Protein AF-A0A6L9XTE4-F1 (afdb_monomer_lite)

Structure (mmCIF, N/CA/C/O backbone):
data_AF-A0A6L9XTE4-F1
#
_entry.id   AF-A0A6L9XTE4-F1
#
loop_
_atom_site.group_PDB
_atom_site.id
_atom_site.type_symbol
_atom_site.label_atom_id
_atom_site.label_alt_id
_atom_site.label_comp_id
_atom_site.label_asym_id
_atom_site.label_entity_id
_atom_site.label_seq_id
_atom_site.pdbx_PDB_ins_code
_atom_site.Cartn_x
_atom_site.Cartn_y
_atom_site.Cartn_z
_atom_site.occupancy
_atom_site.B_iso_or_equiv
_atom_site.auth_seq_id
_atom_site.auth_comp_id
_atom_site.auth_asym_id
_atom_site.auth_atom_id
_atom_site.pdbx_PDB_model_num
ATOM 1 N N . MET A 1 1 ? 3.123 -9.689 3.954 1.00 71.1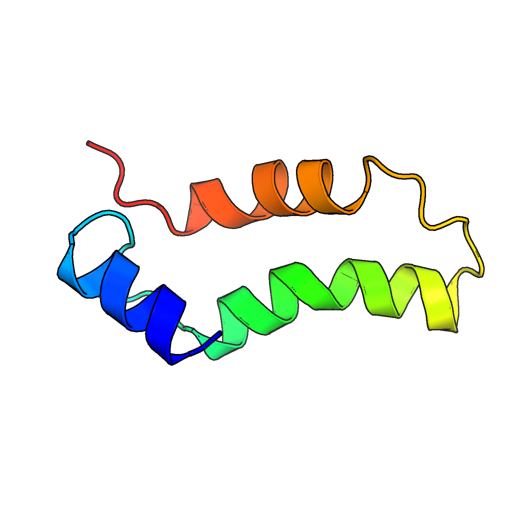9 1 MET A N 1
ATOM 2 C CA . MET A 1 1 ? 2.278 -8.489 3.785 1.00 71.19 1 MET A CA 1
ATOM 3 C C . MET A 1 1 ? 1.012 -8.587 4.616 1.00 71.19 1 MET A C 1
ATOM 5 O O . MET A 1 1 ? 0.815 -7.726 5.456 1.00 71.19 1 MET A O 1
ATOM 9 N N . HIS A 1 2 ? 0.202 -9.639 4.449 1.00 78.25 2 HIS A N 1
ATOM 10 C CA . HIS A 1 2 ? -1.090 -9.732 5.133 1.00 78.25 2 HIS A CA 1
ATOM 11 C C . HIS A 1 2 ? -1.004 -9.601 6.665 1.00 78.25 2 HIS A C 1
ATOM 13 O O . HIS A 1 2 ? -1.726 -8.803 7.248 1.00 78.25 2 HIS A O 1
ATOM 19 N N . GLU A 1 3 ? -0.055 -10.292 7.303 1.00 83.62 3 GLU A N 1
ATOM 20 C CA . GLU A 1 3 ? 0.179 -10.183 8.753 1.00 83.62 3 GLU A CA 1
ATOM 21 C C . GLU A 1 3 ? 0.614 -8.773 9.189 1.00 83.62 3 GLU A C 1
ATOM 23 O O . GLU A 1 3 ? 0.089 -8.249 10.161 1.00 83.62 3 GLU A O 1
ATOM 28 N N . ILE A 1 4 ? 1.497 -8.116 8.427 1.00 84.31 4 ILE A N 1
ATOM 29 C CA . ILE A 1 4 ? 1.994 -6.759 8.730 1.00 84.31 4 ILE A CA 1
ATOM 30 C C . ILE A 1 4 ? 0.851 -5.738 8.686 1.00 84.31 4 ILE A C 1
ATOM 32 O O . ILE A 1 4 ? 0.724 -4.904 9.577 1.00 84.31 4 ILE A O 1
ATOM 36 N N . VAL A 1 5 ? -0.004 -5.819 7.663 1.00 82.69 5 VAL A N 1
ATOM 37 C CA . VAL A 1 5 ? -1.161 -4.925 7.515 1.00 82.69 5 VAL A CA 1
ATOM 38 C C . VAL A 1 5 ? -2.196 -5.201 8.608 1.00 82.69 5 VAL A C 1
ATOM 40 O O . VAL A 1 5 ? -2.734 -4.266 9.194 1.00 82.69 5 VAL A O 1
ATOM 43 N N . GLN A 1 6 ? -2.442 -6.471 8.941 1.00 81.31 6 GLN A N 1
ATOM 44 C CA . GLN A 1 6 ? -3.315 -6.820 10.062 1.00 81.31 6 GLN A CA 1
ATOM 45 C C . GLN A 1 6 ? -2.788 -6.289 11.397 1.00 81.31 6 GLN A C 1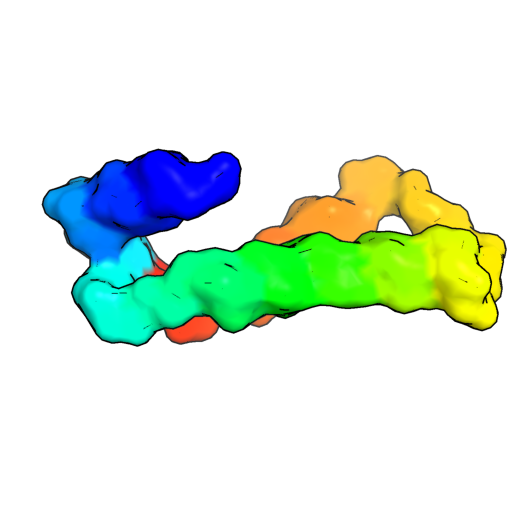
ATOM 47 O O . GLN A 1 6 ? -3.577 -5.834 12.220 1.00 81.31 6 GLN A O 1
ATOM 52 N N . ASP A 1 7 ? -1.480 -6.339 11.627 1.00 84.56 7 ASP A N 1
ATOM 53 C CA . ASP A 1 7 ? -0.883 -5.826 12.856 1.00 84.56 7 ASP A CA 1
ATOM 54 C C . ASP A 1 7 ? -0.942 -4.294 12.920 1.00 84.56 7 ASP A C 1
ATOM 56 O O . ASP A 1 7 ? -1.316 -3.765 13.965 1.00 84.56 7 ASP A O 1
ATOM 60 N N . GLY A 1 8 ? -0.722 -3.592 11.801 1.00 82.25 8 GLY A N 1
ATOM 61 C CA . GLY A 1 8 ? -0.937 -2.140 11.696 1.00 82.25 8 GLY A CA 1
ATOM 62 C C . GLY A 1 8 ? -2.402 -1.719 11.894 1.00 82.25 8 GLY A C 1
ATOM 63 O O . GLY A 1 8 ? -2.697 -0.684 12.489 1.00 82.25 8 GLY A O 1
ATOM 64 N N . ALA A 1 9 ? -3.358 -2.541 11.454 1.00 81.12 9 ALA A N 1
ATOM 65 C CA . ALA A 1 9 ? -4.776 -2.314 11.738 1.00 81.12 9 ALA A CA 1
ATOM 66 C C . ALA A 1 9 ? -5.106 -2.546 13.224 1.00 81.12 9 ALA A C 1
ATOM 68 O O . ALA A 1 9 ? -5.844 -1.767 13.825 1.00 81.12 9 ALA A O 1
ATOM 69 N N . LYS A 1 10 ? -4.529 -3.582 13.852 1.00 82.75 10 LYS A N 1
ATOM 70 C CA . LYS A 1 10 ? -4.689 -3.842 15.296 1.00 82.75 10 LYS A CA 1
ATOM 71 C C . LYS A 1 10 ? -4.044 -2.760 16.164 1.00 82.75 10 LYS A C 1
ATOM 73 O O . LYS A 1 10 ? -4.568 -2.483 17.240 1.00 82.75 10 LYS A O 1
ATOM 78 N N . SER A 1 11 ? -2.926 -2.172 15.731 1.00 84.12 11 SER A N 1
ATOM 79 C CA . SER A 1 11 ? -2.255 -1.077 16.446 1.00 84.12 11 SER A CA 1
ATOM 80 C C . SER A 1 11 ? -2.963 0.273 16.284 1.00 84.12 11 SER A C 1
ATOM 82 O O . SER A 1 11 ? -2.641 1.215 17.007 1.00 84.12 11 SER A O 1
ATOM 84 N N . GLY A 1 12 ? -3.963 0.358 15.397 1.00 82.81 12 GLY A N 1
ATOM 85 C CA . GLY A 1 12 ? -4.720 1.579 15.119 1.00 82.81 12 GLY A CA 1
ATOM 86 C C . GLY A 1 12 ? -4.022 2.536 14.151 1.00 82.81 12 GLY A C 1
ATOM 87 O O . GLY A 1 12 ? -4.456 3.676 14.015 1.00 82.81 12 GLY A O 1
ATOM 88 N N . GLU A 1 13 ? -2.957 2.095 13.480 1.00 87.38 13 GLU A N 1
ATOM 89 C CA . GLU A 1 13 ? -2.251 2.878 12.458 1.00 87.38 13 GLU A CA 1
ATOM 90 C C . GLU A 1 13 ? -3.009 2.878 11.124 1.00 87.38 13 GLU A C 1
ATOM 92 O O . GLU A 1 13 ? -3.028 3.879 10.402 1.00 87.38 13 GLU A O 1
ATOM 97 N N . LEU A 1 14 ? -3.672 1.764 10.808 1.00 90.12 14 LEU A N 1
ATOM 98 C CA . LEU A 1 14 ? -4.496 1.604 9.614 1.00 90.12 14 LEU A CA 1
ATOM 99 C C . LEU A 1 14 ? -5.984 1.622 9.957 1.00 90.12 14 LEU A C 1
ATOM 101 O O . LEU A 1 14 ? -6.409 1.206 11.036 1.00 90.12 14 LEU A O 1
ATOM 105 N N . LYS A 1 15 ? -6.790 2.058 8.990 1.00 90.19 15 LYS A N 1
ATOM 106 C CA . LYS A 1 15 ? -8.249 1.963 9.042 1.00 90.19 15 LYS A CA 1
ATOM 107 C C . LYS A 1 15 ? -8.697 0.511 9.283 1.00 90.19 15 LYS A C 1
ATOM 109 O O . LYS A 1 15 ? -8.204 -0.371 8.575 1.00 90.19 15 LYS A O 1
ATOM 114 N N . PRO A 1 16 ? -9.633 0.232 10.211 1.00 84.69 16 PRO A N 1
ATOM 115 C CA . PRO A 1 16 ? -10.136 -1.123 10.462 1.00 84.69 16 PRO A CA 1
ATOM 116 C C . PRO A 1 16 ? -10.737 -1.797 9.224 1.00 84.69 16 PRO A C 1
ATOM 118 O O . PRO A 1 16 ? -10.705 -3.017 9.102 1.00 84.69 16 PRO A O 1
ATOM 121 N N . GLU A 1 17 ? -11.279 -0.997 8.308 1.00 87.31 17 GLU A N 1
ATOM 122 C CA . GLU A 1 17 ? -11.852 -1.411 7.029 1.00 87.31 17 GLU A CA 1
ATOM 123 C C . GLU A 1 17 ? -10.824 -1.561 5.897 1.00 87.31 17 GLU A C 1
ATOM 125 O O . GLU A 1 17 ? -11.215 -1.743 4.745 1.00 87.31 17 GLU A O 1
ATOM 130 N N . THR A 1 18 ? -9.523 -1.464 6.196 1.00 89.12 18 THR A N 1
ATOM 131 C CA . THR A 1 18 ? -8.460 -1.626 5.197 1.00 89.12 18 THR A CA 1
ATOM 132 C C . THR A 1 18 ? -8.571 -2.987 4.520 1.00 89.12 18 THR A C 1
ATOM 134 O O . THR A 1 18 ? -8.355 -4.031 5.138 1.00 89.12 18 THR A O 1
ATOM 137 N N . ASP A 1 19 ? -8.856 -2.960 3.221 1.00 91.38 19 ASP A N 1
ATOM 138 C CA . ASP A 1 19 ? -8.718 -4.120 2.355 1.00 91.38 19 ASP A CA 1
ATOM 139 C C . ASP A 1 19 ? -7.226 -4.350 2.079 1.00 91.38 19 ASP A C 1
ATOM 141 O O . ASP A 1 19 ? -6.554 -3.577 1.390 1.00 91.38 19 ASP A O 1
ATOM 145 N N . VAL A 1 20 ? -6.702 -5.410 2.688 1.00 89.25 20 VAL A N 1
ATOM 146 C CA . VAL A 1 20 ? -5.287 -5.781 2.633 1.00 89.25 20 VAL A CA 1
ATOM 147 C C . VAL A 1 20 ? -4.853 -6.155 1.220 1.00 89.25 20 VAL A C 1
ATOM 149 O O . VAL A 1 20 ? -3.722 -5.852 0.828 1.00 89.25 20 VAL A O 1
ATOM 152 N N . ASP A 1 21 ? -5.735 -6.805 0.463 1.00 91.75 21 ASP A N 1
ATOM 153 C CA . ASP A 1 21 ? -5.430 -7.258 -0.889 1.00 91.75 21 ASP A CA 1
ATOM 154 C C . ASP A 1 21 ? -5.400 -6.055 -1.833 1.00 91.75 21 ASP A C 1
ATOM 156 O O . ASP A 1 21 ? -4.457 -5.913 -2.610 1.00 91.75 21 ASP A O 1
ATOM 160 N N . LEU A 1 22 ? -6.330 -5.109 -1.670 1.00 93.38 22 LEU A N 1
ATOM 161 C CA . LEU A 1 22 ? -6.310 -3.847 -2.410 1.00 93.38 22 LEU A CA 1
ATOM 162 C C . LEU A 1 22 ? -5.066 -3.000 -2.098 1.00 93.38 22 LEU A C 1
ATOM 164 O O . LEU A 1 22 ? -4.434 -2.468 -3.012 1.00 93.38 22 LEU A O 1
ATOM 168 N N . LEU A 1 23 ? -4.684 -2.870 -0.822 1.00 93.25 23 LEU A N 1
ATOM 169 C CA . LEU A 1 23 ? -3.458 -2.161 -0.439 1.00 93.25 23 LEU A CA 1
ATOM 170 C C . LEU A 1 23 ? -2.228 -2.808 -1.096 1.00 93.25 23 LEU A C 1
ATOM 172 O O . LEU A 1 23 ? -1.364 -2.112 -1.632 1.00 93.25 23 LEU A O 1
ATOM 176 N N . HIS A 1 24 ? -2.164 -4.139 -1.100 1.00 92.19 24 HIS A N 1
ATOM 177 C CA . HIS A 1 24 ? -1.101 -4.883 -1.765 1.00 92.19 24 HIS A CA 1
ATOM 178 C C . HIS A 1 24 ? -1.098 -4.637 -3.284 1.00 92.19 24 HIS A C 1
ATOM 180 O O . HIS A 1 24 ? -0.056 -4.316 -3.855 1.00 92.19 24 HIS A O 1
ATOM 186 N N . GLU A 1 25 ? -2.250 -4.698 -3.948 1.00 94.38 25 GLU A N 1
ATOM 187 C CA . GLU A 1 25 ? -2.354 -4.404 -5.381 1.00 94.38 25 GLU A CA 1
ATOM 188 C C . GLU A 1 25 ? -1.869 -2.991 -5.727 1.00 94.38 25 GLU A C 1
ATOM 190 O O . GLU A 1 25 ? -1.154 -2.812 -6.713 1.00 94.38 25 GLU A O 1
ATOM 195 N N . LEU A 1 26 ? -2.190 -1.990 -4.908 1.00 95.25 26 LEU A N 1
ATOM 196 C CA . LEU A 1 26 ? -1.803 -0.600 -5.161 1.00 95.25 26 LEU A CA 1
ATOM 197 C C . LEU A 1 26 ? -0.323 -0.316 -4.883 1.00 95.25 26 LEU A C 1
ATOM 199 O O . LEU A 1 26 ? 0.269 0.515 -5.572 1.00 95.25 26 LEU A O 1
ATOM 203 N N . LEU A 1 27 ? 0.293 -1.008 -3.921 1.00 93.88 27 LEU A N 1
ATOM 204 C CA . LEU A 1 27 ? 1.729 -0.879 -3.648 1.00 93.88 27 LEU A CA 1
ATOM 205 C C . LEU A 1 27 ? 2.586 -1.557 -4.728 1.00 93.88 27 LEU A C 1
ATOM 207 O O . LEU A 1 27 ? 3.623 -1.030 -5.125 1.00 93.88 27 LEU A O 1
ATOM 211 N N . PHE A 1 28 ? 2.163 -2.719 -5.228 1.00 92.56 28 PHE A N 1
ATOM 212 C CA . PHE A 1 28 ? 2.973 -3.515 -6.156 1.00 92.56 28 PHE A CA 1
ATOM 213 C C . PHE A 1 28 ? 2.590 -3.329 -7.628 1.00 92.56 28 PHE A C 1
ATOM 215 O O . PHE A 1 28 ? 3.439 -3.468 -8.511 1.00 92.56 28 PHE A O 1
ATOM 222 N N . GLY A 1 29 ? 1.338 -2.975 -7.914 1.00 93.62 29 GLY A N 1
ATOM 223 C CA . GLY A 1 29 ? 0.821 -2.769 -9.265 1.00 93.62 29 GLY A CA 1
ATOM 224 C C . GLY A 1 29 ? 1.656 -1.787 -10.092 1.00 93.62 29 GLY A C 1
ATOM 225 O O . GLY A 1 29 ? 2.071 -2.151 -11.193 1.00 93.62 29 GLY A O 1
ATOM 226 N N . PRO A 1 30 ? 1.989 -0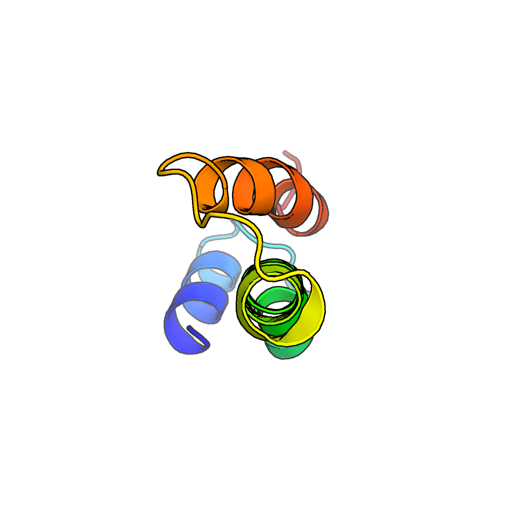.584 -9.586 1.00 92.69 30 PRO A N 1
ATOM 227 C CA . PRO A 1 30 ? 2.821 0.370 -10.319 1.00 92.69 30 PRO A CA 1
ATOM 228 C C . PRO A 1 30 ? 4.250 -0.131 -10.580 1.00 92.69 30 PRO A C 1
ATOM 230 O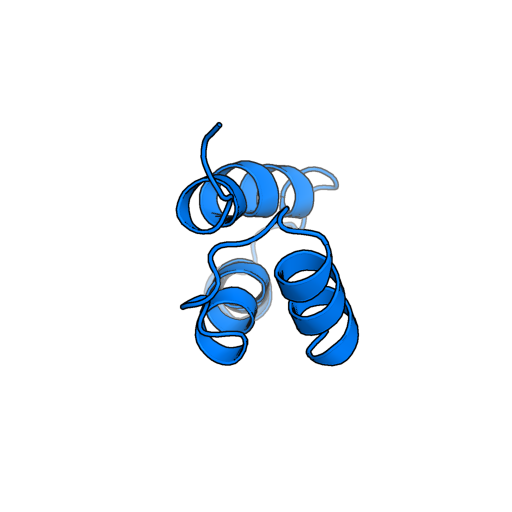 O . PRO A 1 30 ? 4.797 0.141 -11.652 1.00 92.69 30 PRO A O 1
ATOM 233 N N . LEU A 1 31 ? 4.839 -0.899 -9.652 1.00 91.19 31 LEU A N 1
ATOM 234 C CA . LEU A 1 31 ? 6.162 -1.515 -9.831 1.00 91.19 31 LEU A CA 1
ATOM 235 C C . LEU A 1 31 ? 6.129 -2.553 -10.956 1.00 91.19 31 LEU A C 1
ATOM 237 O O . LEU A 1 31 ? 6.933 -2.486 -11.887 1.00 91.19 31 LEU A O 1
ATOM 241 N N . TYR A 1 32 ? 5.163 -3.476 -10.916 1.00 91.31 32 TYR A N 1
ATOM 242 C CA . TYR A 1 32 ? 4.998 -4.483 -11.965 1.00 91.31 32 TYR A CA 1
ATOM 243 C C . TYR A 1 32 ? 4.630 -3.857 -13.304 1.00 91.31 32 TYR A C 1
ATOM 245 O O . TYR A 1 32 ? 5.153 -4.272 -14.336 1.00 91.31 32 TYR A O 1
ATOM 253 N N . HIS A 1 33 ? 3.787 -2.825 -13.302 1.00 91.56 33 HIS A N 1
ATOM 254 C CA . HIS A 1 33 ? 3.447 -2.084 -14.507 1.00 91.56 33 HIS A CA 1
ATOM 255 C C . HIS A 1 33 ? 4.701 -1.481 -15.159 1.00 91.56 33 HIS A C 1
ATOM 257 O O . HIS A 1 33 ? 4.920 -1.637 -16.363 1.00 91.56 33 HIS A O 1
ATOM 263 N N . ARG A 1 34 ? 5.559 -0.837 -14.356 1.00 89.94 34 ARG A N 1
ATOM 264 C CA . ARG A 1 34 ? 6.811 -0.239 -14.830 1.00 89.94 34 ARG A CA 1
ATOM 265 C C . ARG A 1 34 ? 7.767 -1.292 -15.393 1.00 89.94 34 ARG A C 1
ATOM 267 O O . ARG A 1 34 ? 8.267 -1.127 -16.506 1.00 89.94 34 ARG A O 1
ATOM 274 N N . LEU A 1 35 ? 7.981 -2.370 -14.640 1.00 88.69 35 LEU A N 1
ATOM 275 C CA . LEU A 1 35 ? 8.913 -3.439 -14.990 1.00 88.69 35 LEU A CA 1
ATOM 276 C C . LEU A 1 35 ? 8.480 -4.202 -16.249 1.00 88.69 35 LEU A C 1
ATOM 278 O O . LEU A 1 35 ? 9.309 -4.495 -17.105 1.00 88.69 35 LEU A O 1
ATOM 282 N N . LEU A 1 36 ? 7.192 -4.537 -16.359 1.00 91.56 36 LEU A N 1
ATOM 283 C CA . LEU A 1 36 ? 6.694 -5.459 -17.382 1.00 91.56 36 LEU A CA 1
ATOM 284 C C . LEU A 1 36 ? 6.198 -4.765 -18.653 1.00 91.56 36 LEU A C 1
ATOM 286 O O . LEU A 1 36 ? 6.266 -5.367 -19.722 1.00 91.56 36 LEU A O 1
ATOM 290 N N . PHE A 1 37 ? 5.688 -3.532 -18.559 1.00 90.62 37 PHE A N 1
ATOM 291 C CA . PHE A 1 37 ? 4.984 -2.895 -19.680 1.00 90.62 37 PHE A CA 1
ATOM 292 C C . PHE A 1 37 ? 5.637 -1.614 -20.182 1.00 90.62 37 PHE A C 1
ATOM 294 O O . PHE A 1 37 ? 5.595 -1.355 -21.382 1.00 90.62 37 PHE A O 1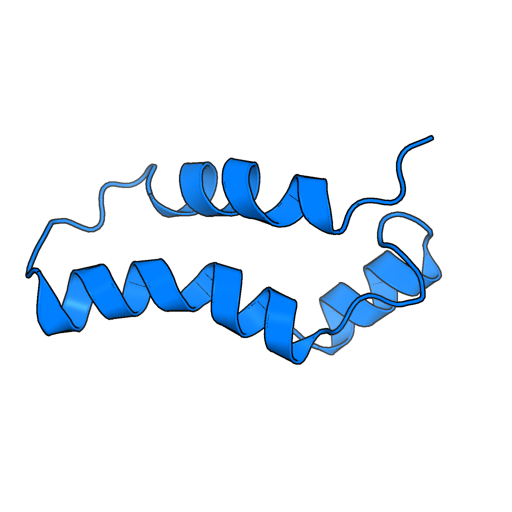
ATOM 301 N N . THR A 1 38 ? 6.246 -0.809 -19.307 1.00 87.94 38 THR A N 1
ATOM 302 C CA . THR A 1 38 ? 6.886 0.444 -19.746 1.00 87.94 38 THR A CA 1
ATOM 303 C C . THR A 1 38 ? 8.394 0.312 -19.926 1.00 87.94 38 THR A C 1
ATOM 305 O O . THR A 1 38 ? 8.989 1.188 -20.545 1.00 87.94 38 THR A O 1
ATOM 308 N N . GLY A 1 39 ? 9.015 -0.733 -19.360 1.00 80.31 39 GLY A N 1
ATOM 309 C CA . GLY A 1 39 ? 10.466 -0.948 -19.391 1.00 80.31 39 GLY A CA 1
ATOM 310 C C . GLY A 1 39 ? 11.262 0.203 -18.771 1.00 80.31 39 GLY A C 1
ATOM 311 O O . GLY A 1 39 ? 12.401 0.433 -19.158 1.00 80.31 39 GLY A O 1
ATOM 312 N N . GLY A 1 40 ? 10.635 0.975 -17.878 1.00 79.62 40 GLY A N 1
ATOM 313 C CA . GLY A 1 40 ? 11.285 2.127 -17.260 1.00 79.62 40 GLY A CA 1
ATOM 314 C C . GLY A 1 40 ? 12.091 1.694 -16.046 1.00 79.62 40 GLY A C 1
ATOM 315 O O . GLY A 1 40 ? 11.721 0.731 -15.376 1.00 79.62 40 GLY A O 1
ATOM 316 N N . ASP A 1 41 ? 13.146 2.438 -15.736 1.00 80.56 41 ASP A N 1
ATOM 317 C CA . ASP A 1 41 ? 14.019 2.101 -14.618 1.00 80.56 41 ASP A CA 1
ATOM 318 C C . ASP A 1 41 ? 13.250 2.091 -13.291 1.00 80.56 41 ASP A C 1
ATOM 320 O O . ASP A 1 41 ? 12.392 2.948 -13.027 1.00 80.56 41 ASP A O 1
ATOM 324 N N . LEU A 1 42 ? 13.557 1.093 -12.464 1.00 80.31 42 LEU A N 1
ATOM 325 C CA . LEU A 1 42 ? 13.196 1.065 -11.052 1.00 80.31 42 LEU A CA 1
ATOM 326 C C . LEU A 1 42 ? 14.240 1.910 -10.316 1.00 80.31 42 LEU A C 1
ATOM 328 O O . LEU A 1 42 ? 15.208 1.389 -9.772 1.00 80.31 42 LEU A O 1
ATOM 332 N N . GLU A 1 43 ? 14.097 3.230 -10.414 1.00 82.62 43 GLU A N 1
ATOM 333 C CA . GLU A 1 43 ? 14.898 4.170 -9.627 1.00 82.62 43 GLU A CA 1
ATOM 334 C C . GLU A 1 43 ? 14.708 3.875 -8.130 1.00 82.62 43 GLU A C 1
ATOM 336 O O . GLU A 1 43 ? 13.579 3.606 -7.728 1.00 82.62 43 GLU A O 1
ATOM 341 N N . GLU A 1 44 ? 15.761 4.018 -7.311 1.00 75.38 44 GLU A N 1
ATOM 342 C CA . GLU A 1 44 ? 15.773 3.770 -5.844 1.00 75.38 44 GLU A CA 1
ATOM 343 C C . GLU A 1 44 ? 14.741 4.586 -5.026 1.00 75.38 44 GLU A C 1
ATOM 345 O O . GLU A 1 44 ? 14.686 4.477 -3.810 1.00 75.38 44 GLU A O 1
ATOM 350 N N . SER A 1 45 ? 13.934 5.440 -5.665 1.00 86.25 45 SER A N 1
ATOM 351 C CA . SER A 1 45 ? 12.897 6.253 -5.010 1.00 86.25 45 SER A CA 1
ATOM 352 C C . SER A 1 45 ? 11.475 5.905 -5.448 1.00 86.25 45 SER A C 1
ATOM 354 O O . SER A 1 45 ? 10.508 6.510 -4.976 1.00 86.25 45 SER A O 1
ATOM 356 N N . LEU A 1 46 ? 11.308 4.983 -6.399 1.00 88.06 46 LEU A N 1
ATOM 357 C CA . LEU A 1 46 ? 9.990 4.674 -6.943 1.00 88.06 46 LEU A CA 1
ATOM 358 C C . LEU A 1 46 ? 9.098 4.043 -5.869 1.00 88.06 46 LEU A C 1
ATOM 360 O O . LEU A 1 46 ? 7.927 4.398 -5.763 1.00 88.06 46 LEU A O 1
ATOM 364 N N . GLU A 1 47 ? 9.659 3.153 -5.060 1.00 90.00 47 GLU A N 1
ATOM 365 C CA . GLU A 1 47 ? 9.012 2.513 -3.923 1.00 90.00 47 GLU A CA 1
ATOM 366 C C . GLU A 1 47 ? 8.540 3.527 -2.875 1.00 90.00 47 GLU A C 1
ATOM 368 O O . GLU A 1 47 ? 7.374 3.482 -2.486 1.00 90.00 47 GLU A O 1
ATOM 373 N N . GLU A 1 48 ? 9.386 4.484 -2.483 1.00 92.44 48 GLU A N 1
ATOM 374 C CA . GLU A 1 48 ? 9.042 5.517 -1.497 1.00 92.44 48 GLU A CA 1
ATOM 375 C C . GLU A 1 48 ? 7.895 6.379 -2.012 1.00 92.44 48 GLU A C 1
ATOM 377 O O . GLU A 1 48 ? 6.889 6.569 -1.334 1.00 92.44 48 GLU A O 1
ATOM 382 N N . ARG A 1 49 ? 7.980 6.808 -3.274 1.00 93.31 49 ARG A N 1
ATOM 383 C CA . ARG A 1 49 ? 6.931 7.611 -3.908 1.00 93.31 49 ARG A CA 1
ATOM 384 C C . ARG A 1 49 ? 5.607 6.865 -4.004 1.00 93.31 49 ARG A C 1
ATOM 386 O O . ARG A 1 49 ? 4.556 7.487 -3.877 1.00 93.31 49 ARG A O 1
ATOM 393 N N . ILE A 1 50 ? 5.634 5.558 -4.264 1.00 94.88 50 ILE A N 1
ATOM 394 C CA . ILE A 1 50 ? 4.420 4.737 -4.287 1.00 94.88 50 ILE A CA 1
ATOM 395 C C . ILE A 1 50 ? 3.829 4.648 -2.880 1.00 94.88 50 ILE A C 1
ATOM 397 O O . ILE A 1 50 ? 2.629 4.866 -2.724 1.00 94.88 50 ILE A O 1
ATOM 401 N N . VAL A 1 51 ? 4.650 4.391 -1.860 1.00 93.62 51 VAL A N 1
ATOM 402 C CA . VAL A 1 51 ? 4.203 4.352 -0.461 1.00 93.62 51 VAL A CA 1
ATOM 403 C C . VAL A 1 51 ? 3.592 5.693 -0.048 1.00 93.62 51 VAL A C 1
ATOM 405 O O . VAL A 1 51 ? 2.465 5.707 0.442 1.00 93.62 51 VAL A O 1
ATOM 408 N N . ASP A 1 52 ? 4.257 6.812 -0.334 1.00 94.75 52 ASP A N 1
ATOM 409 C CA . ASP A 1 52 ? 3.776 8.165 -0.024 1.00 94.75 52 ASP A CA 1
ATOM 410 C C . ASP A 1 52 ? 2.463 8.513 -0.738 1.00 94.75 52 ASP A C 1
ATOM 412 O O . ASP A 1 52 ? 1.664 9.303 -0.237 1.00 94.75 52 ASP A O 1
ATOM 416 N N . CYS A 1 53 ? 2.214 7.926 -1.911 1.00 95.12 53 CYS A N 1
ATOM 417 C CA . CYS A 1 53 ? 0.978 8.140 -2.661 1.00 95.12 53 CYS A CA 1
ATOM 418 C C . CYS A 1 53 ? -0.168 7.243 -2.177 1.00 95.12 53 CYS A C 1
ATOM 420 O O . CYS A 1 53 ? -1.322 7.672 -2.161 1.00 95.12 53 CYS A O 1
ATOM 422 N N . VAL A 1 54 ? 0.130 5.989 -1.830 1.00 95.38 54 VAL A N 1
ATOM 423 C CA . VAL A 1 54 ? -0.879 4.969 -1.518 1.00 95.38 54 VAL A CA 1
ATOM 424 C C . VAL A 1 54 ? -1.231 4.985 -0.036 1.00 95.38 54 VAL A C 1
ATOM 426 O O . VAL A 1 54 ? -2.408 5.053 0.311 1.00 95.38 54 VAL A O 1
ATOM 429 N N . LEU A 1 55 ? -0.231 4.947 0.847 1.00 92.81 55 LEU A N 1
ATOM 430 C CA . LEU A 1 55 ? -0.427 4.702 2.274 1.00 92.81 55 LEU A CA 1
ATOM 431 C C . LEU A 1 55 ? -1.335 5.739 2.965 1.00 9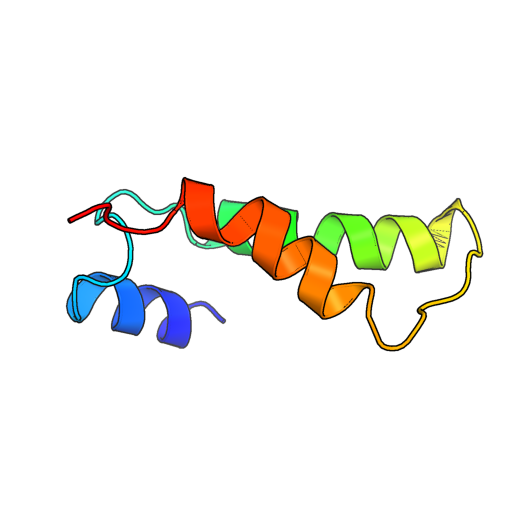2.81 55 LEU A C 1
ATOM 433 O O . LEU A 1 55 ? -2.207 5.310 3.723 1.00 92.81 55 LEU A O 1
ATOM 437 N N . PRO A 1 56 ? -1.266 7.058 2.673 1.00 94.12 56 PRO A N 1
ATOM 438 C CA . PRO A 1 56 ? -2.156 8.044 3.296 1.00 94.12 56 PRO A CA 1
ATOM 439 C C . PRO A 1 56 ? -3.655 7.774 3.109 1.00 94.12 56 PRO A C 1
ATOM 441 O O . PRO A 1 56 ? -4.456 8.171 3.953 1.00 94.12 56 PRO A O 1
ATOM 444 N N . ALA A 1 57 ? -4.057 7.076 2.042 1.00 93.00 57 ALA A N 1
ATOM 445 C CA . ALA A 1 57 ? -5.457 6.710 1.831 1.00 93.00 57 ALA A CA 1
ATOM 446 C C . ALA A 1 57 ? -5.964 5.658 2.842 1.00 93.00 57 ALA A C 1
ATOM 448 O O . ALA A 1 57 ? -7.172 5.575 3.084 1.00 93.00 57 ALA A O 1
ATOM 449 N N . PHE A 1 58 ? -5.057 4.896 3.458 1.00 92.81 58 PHE A N 1
ATOM 450 C CA . PHE A 1 58 ? -5.346 3.780 4.365 1.00 92.81 58 PHE A CA 1
ATOM 451 C C . PHE A 1 58 ? -5.035 4.088 5.833 1.00 92.81 58 PHE A C 1
ATOM 453 O O . PHE A 1 58 ? -5.533 3.391 6.717 1.00 92.81 58 PHE A O 1
ATOM 460 N N . LEU A 1 59 ? -4.253 5.136 6.105 1.00 90.94 59 LEU A N 1
ATOM 461 C CA . LEU A 1 59 ? -3.931 5.555 7.467 1.00 90.94 59 LEU A CA 1
ATOM 462 C C . LEU A 1 59 ? -5.182 6.031 8.213 1.00 90.94 59 LEU A C 1
ATOM 464 O O . LEU A 1 59 ? -6.022 6.759 7.668 1.00 90.94 59 LEU A O 1
ATOM 468 N N . LEU A 1 60 ? -5.279 5.649 9.486 1.00 85.62 60 LEU A N 1
ATOM 469 C CA . LEU A 1 60 ? -6.251 6.223 10.405 1.00 85.62 60 LEU A CA 1
ATOM 470 C C . LEU A 1 60 ? -5.807 7.664 10.698 1.00 85.62 60 LEU A C 1
ATOM 472 O O . LEU A 1 60 ? -4.830 7.898 11.406 1.00 85.62 60 LEU A O 1
ATOM 476 N N . THR A 1 61 ? -6.462 8.650 10.088 1.00 71.19 61 THR A N 1
ATOM 477 C CA . THR A 1 61 ? -6.149 10.061 10.347 1.00 71.19 61 THR A CA 1
ATOM 478 C C . THR A 1 61 ? -6.547 10.370 11.792 1.00 71.19 61 THR A C 1
ATOM 480 O O . THR A 1 61 ? -7.720 10.220 12.134 1.00 71.19 61 THR A O 1
ATOM 483 N N . SER A 1 62 ? -5.582 10.725 12.648 1.00 57.12 62 SER A N 1
ATOM 484 C CA . SER A 1 62 ? -5.876 11.297 13.974 1.00 57.12 62 SER A CA 1
ATOM 485 C C . SER A 1 62 ? -6.496 12.684 13.857 1.00 57.12 62 SER A C 1
ATOM 487 O O . SER A 1 62 ? -6.117 13.416 12.912 1.00 57.12 62 SER A O 1
#

Foldseek 3Di:
DVVVVVVCVVVQQWDVPDDPVVLVCQLCVVVCCCVPPVVDDPPPCPNVVSCVVRVVVGTDDD

Radius of gyration: 12.98 Å; chains: 1; bounding box: 28×22×36 Å

Secondary structure (DSSP, 8-state):
-HHHHHHHHHTTSB-TT--HHHHHHHHHHHHHHIIIII-----TTHHHHHHHHHGGGTB---

InterPro domains:
  IPR011075 Tetracyclin repressor-like, C-terminal domain [PF16859] (2-54)
  IPR036271 Tetracyclin repressor-like, C-terminal domain superfamily [SSF48498] (2-57)

Sequence (62 aa):
MHEIVQDGAKSGELKPETDVDLLHELLFGPLYHRLLFTGGDLEESLEERIVDCVLPAFLLTS

Organism: NCBI:txid1268043

pLDDT: mean 87.49, std 7.06, range [57.12, 95.38]